Protein AF-A0A2V6B6Y7-F1 (afdb_monomer)

Sequence (103 aa):
MKITLGWLPFVVLETIALVSAFTWELTASALGPVLWRAQLYLLMPGSILVGRFIEKFLWNTGLSLRTRGMMELIGGIAVNAIIWLLLLQIVRGLRRLCALTNR

Secondary structure (DSSP, 8-state):
----TTTHHHHHHHHHHHHHHHHGGG--STHHHHHHHHHHHHHHHHHHHHHHHIIIIISSS---HHHHHHHHHHHHHHHHHHHHHHHHHHHHHHHHHHHHHT-

Solvent-accessible surface area (backbone atoms only — not comparable to full-atom values): 5664 Å² total; per-residue (Å²): 133,80,78,49,80,82,47,54,63,52,56,53,51,52,47,52,18,53,53,20,66,75,42,22,87,78,35,92,52,85,59,14,69,50,26,46,49,46,18,48,69,68,40,38,70,12,43,54,57,32,43,53,47,40,60,76,69,45,62,85,69,77,62,51,71,68,58,52,52,51,50,34,52,54,44,12,54,52,44,44,53,51,53,51,52,51,53,52,50,50,54,53,51,51,54,52,52,56,59,60,74,76,106

Mean predicted aligned error: 7.01 Å

Foldseek 3Di:
DPPDPLCVVVVVLLVLLVCLVVCLVVDPDPVSVVSVVSNCVSLVVQLVVLVVVCVVPVPPVPDDPVVSVVSSSVSSSVVSVVVSVVVVVVVVVVVVVVVVVVD

Nearest PDB structures (foldseek):
  2wy2-assembly1_C  TM=3.328E-01  e=2.303E+00  Escherichia coli
  5oc0-assembly1_A  TM=4.244E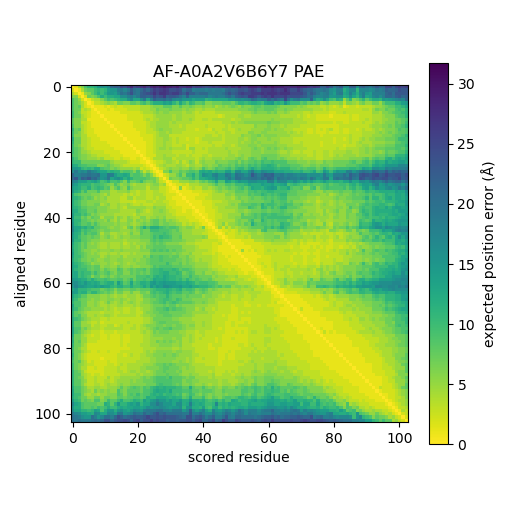-01  e=5.242E+00  Escherichia coli K-12
  2fup-assembly1_A  TM=3.387E-01  e=6.252E+00  Pseudomonas aeruginosa

Structure (mmCIF, N/CA/C/O backbone):
data_AF-A0A2V6B6Y7-F1
#
_entry.id   AF-A0A2V6B6Y7-F1
#
loop_
_atom_site.group_PDB
_atom_site.id
_atom_site.type_symbol
_atom_site.label_atom_id
_atom_site.label_alt_id
_atom_site.label_comp_id
_atom_site.label_asym_id
_atom_site.label_entity_id
_atom_site.label_seq_id
_atom_site.pdbx_PDB_ins_code
_atom_site.Cartn_x
_atom_site.Cartn_y
_atom_site.Cartn_z
_atom_site.occupancy
_atom_site.B_iso_or_equiv
_atom_site.auth_seq_id
_atom_site.auth_comp_id
_atom_site.auth_asym_id
_atom_site.auth_atom_id
_atom_site.pdbx_PDB_model_num
ATOM 1 N N . MET A 1 1 ? 22.213 2.108 3.129 1.00 39.50 1 MET A N 1
ATOM 2 C CA . MET A 1 1 ? 21.011 1.536 2.485 1.00 39.50 1 MET A CA 1
ATOM 3 C C . MET A 1 1 ? 20.476 2.570 1.494 1.00 39.50 1 MET A C 1
ATOM 5 O O . MET A 1 1 ? 19.795 3.500 1.898 1.00 39.50 1 MET A O 1
ATOM 9 N N . LYS A 1 2 ? 20.907 2.525 0.221 1.00 44.78 2 LYS A N 1
ATOM 10 C CA . LYS A 1 2 ? 20.448 3.489 -0.795 1.00 44.78 2 LYS A CA 1
ATOM 11 C C . LYS A 1 2 ? 19.003 3.133 -1.127 1.00 44.78 2 LYS A C 1
ATOM 13 O O . LYS A 1 2 ? 18.777 2.157 -1.840 1.00 44.78 2 LYS A O 1
ATOM 18 N N . ILE A 1 3 ? 18.045 3.894 -0.601 1.00 53.97 3 ILE A N 1
ATOM 19 C CA . ILE A 1 3 ? 16.693 3.945 -1.159 1.00 53.97 3 ILE A CA 1
ATOM 20 C C . ILE A 1 3 ? 16.903 4.339 -2.622 1.00 53.97 3 ILE A C 1
ATOM 22 O O . ILE A 1 3 ? 17.230 5.478 -2.940 1.00 53.97 3 ILE A O 1
ATOM 26 N N . THR A 1 4 ? 16.913 3.343 -3.505 1.00 65.06 4 THR A N 1
ATOM 27 C CA . THR A 1 4 ? 17.130 3.566 -4.935 1.00 65.06 4 THR A CA 1
ATOM 28 C C . THR A 1 4 ? 16.041 4.523 -5.409 1.00 65.06 4 THR A C 1
ATOM 30 O O . THR A 1 4 ? 14.906 4.389 -4.968 1.00 65.06 4 THR A O 1
A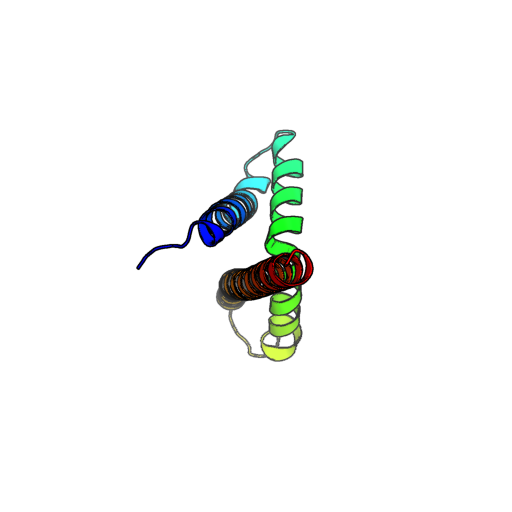TOM 33 N N . LEU A 1 5 ? 16.367 5.486 -6.281 1.00 65.50 5 LEU A N 1
ATOM 34 C CA . LEU A 1 5 ? 15.441 6.513 -6.800 1.00 65.50 5 LEU A CA 1
ATOM 35 C C . LEU A 1 5 ? 14.046 5.975 -7.189 1.00 65.50 5 LEU A C 1
ATOM 37 O O . LEU A 1 5 ? 13.073 6.712 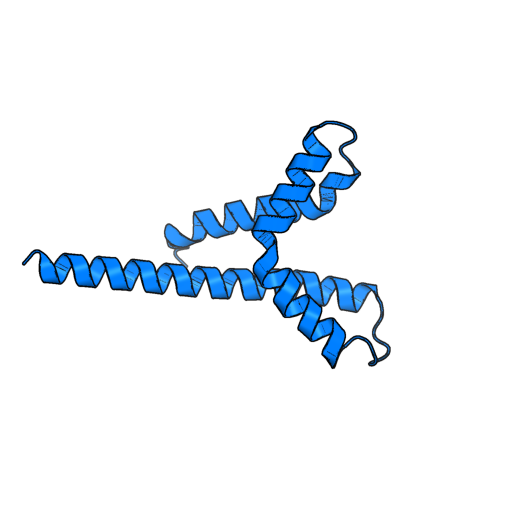-7.135 1.00 65.50 5 LEU A O 1
ATOM 41 N N . GLY A 1 6 ? 13.931 4.687 -7.532 1.00 79.81 6 GLY A N 1
ATOM 42 C CA . GLY A 1 6 ? 12.660 4.017 -7.812 1.00 79.81 6 GLY A CA 1
ATOM 43 C C . GLY A 1 6 ? 11.734 3.771 -6.612 1.00 79.81 6 GLY A C 1
ATOM 44 O O . GLY A 1 6 ? 10.574 3.473 -6.842 1.00 79.81 6 GLY A O 1
ATOM 45 N N . TRP A 1 7 ? 12.179 3.884 -5.359 1.00 87.62 7 TRP A N 1
ATOM 46 C CA . TRP A 1 7 ? 11.318 3.735 -4.170 1.00 87.62 7 TRP A CA 1
ATOM 47 C C . TRP A 1 7 ? 10.774 5.061 -3.646 1.00 87.62 7 TRP A C 1
ATOM 49 O O . TRP A 1 7 ? 9.767 5.063 -2.947 1.00 87.62 7 TRP A O 1
ATOM 59 N N . LEU A 1 8 ? 11.403 6.186 -3.996 1.00 88.12 8 LEU A N 1
ATOM 60 C CA . LEU A 1 8 ? 10.926 7.507 -3.591 1.00 88.12 8 LEU A CA 1
ATOM 61 C C . LEU A 1 8 ? 9.478 7.772 -4.055 1.00 88.12 8 LEU A C 1
ATOM 63 O O . LEU A 1 8 ? 8.684 8.197 -3.219 1.00 88.12 8 LEU A O 1
ATOM 67 N N . PRO A 1 9 ? 9.081 7.461 -5.311 1.00 88.56 9 PRO A N 1
ATOM 68 C CA . PRO A 1 9 ? 7.696 7.624 -5.741 1.00 88.56 9 PRO A CA 1
ATOM 69 C C . PRO A 1 9 ? 6.730 6.779 -4.912 1.00 88.56 9 PRO A C 1
ATOM 71 O O . PRO A 1 9 ? 5.688 7.279 -4.515 1.00 88.56 9 PRO A O 1
ATOM 74 N N . PHE A 1 10 ? 7.098 5.534 -4.593 1.00 89.00 10 PHE A N 1
ATOM 75 C CA . PHE A 1 10 ? 6.279 4.669 -3.746 1.00 89.00 10 PHE A CA 1
ATOM 76 C C . PHE A 1 10 ? 6.058 5.274 -2.364 1.00 89.00 10 PHE A C 1
ATOM 78 O O . PHE A 1 10 ? 4.920 5.397 -1.936 1.00 89.00 10 PHE A O 1
ATOM 85 N N . VAL A 1 11 ? 7.126 5.714 -1.693 1.00 89.62 11 VAL A N 1
ATOM 86 C CA . VAL A 1 11 ? 7.018 6.313 -0.354 1.00 89.62 11 VAL A CA 1
ATOM 87 C C . VAL A 1 11 ? 6.117 7.547 -0.377 1.00 89.62 11 VAL A C 1
ATOM 89 O O . VAL A 1 11 ? 5.278 7.701 0.507 1.00 89.62 11 VAL A O 1
ATOM 92 N N . VAL A 1 12 ? 6.251 8.405 -1.392 1.00 89.88 12 VAL A N 1
ATOM 93 C CA . VAL A 1 12 ? 5.406 9.599 -1.542 1.00 89.88 12 VAL A CA 1
ATOM 94 C C . VAL A 1 12 ? 3.942 9.211 -1.757 1.00 89.88 12 VAL A C 1
ATOM 96 O O . VAL A 1 12 ? 3.071 9.724 -1.057 1.00 89.88 12 VAL A O 1
ATOM 99 N N . LEU A 1 13 ? 3.670 8.289 -2.681 1.00 89.25 13 LEU A N 1
ATOM 100 C CA . LEU A 1 13 ? 2.316 7.837 -3.000 1.00 89.25 13 LEU A CA 1
ATOM 101 C C . LEU A 1 13 ? 1.644 7.145 -1.807 1.00 89.25 13 LEU A C 1
ATOM 103 O O . LEU A 1 13 ? 0.512 7.484 -1.474 1.00 89.25 13 LEU A O 1
ATOM 107 N N . GLU A 1 14 ? 2.353 6.248 -1.124 1.00 89.75 14 GLU A N 1
ATOM 108 C CA . GLU A 1 14 ? 1.839 5.523 0.042 1.00 89.75 14 GLU A CA 1
ATOM 109 C C . GLU A 1 14 ? 1.565 6.478 1.212 1.00 89.75 14 GLU A C 1
ATOM 111 O O . GLU A 1 14 ? 0.538 6.376 1.882 1.00 89.75 14 GLU A O 1
ATOM 116 N N . THR A 1 15 ? 2.438 7.471 1.419 1.00 89.94 15 THR A N 1
ATOM 117 C CA . THR A 1 15 ? 2.233 8.502 2.448 1.00 89.94 15 THR A CA 1
ATOM 118 C C . THR A 1 15 ? 0.996 9.341 2.142 1.00 89.94 15 THR A C 1
ATOM 120 O O . THR A 1 15 ? 0.173 9.550 3.031 1.00 89.94 15 THR A O 1
ATOM 123 N N . ILE A 1 16 ? 0.823 9.795 0.893 1.00 89.12 16 ILE A N 1
ATOM 124 C CA . ILE A 1 16 ? -0.379 10.537 0.477 1.00 89.12 16 ILE A CA 1
ATOM 125 C C . ILE A 1 16 ? -1.626 9.688 0.710 1.00 89.12 16 ILE A C 1
ATOM 127 O O . ILE A 1 16 ? -2.623 10.197 1.221 1.00 89.12 16 ILE A O 1
ATOM 131 N N . ALA A 1 17 ? -1.572 8.403 0.369 1.00 86.75 17 ALA A N 1
ATOM 132 C CA . ALA A 1 17 ? -2.701 7.503 0.518 1.00 86.75 17 ALA A CA 1
ATOM 133 C C . ALA A 1 17 ? -3.090 7.302 1.989 1.00 86.75 17 ALA A C 1
ATOM 135 O O . ALA A 1 17 ? -4.262 7.450 2.330 1.00 86.75 17 ALA A O 1
ATOM 136 N N . LEU A 1 18 ? -2.113 7.060 2.870 1.00 88.06 18 LEU A N 1
ATOM 137 C CA . LEU A 1 18 ? -2.333 6.925 4.312 1.00 88.06 18 LEU A CA 1
ATOM 138 C C . LEU A 1 18 ? -2.863 8.216 4.933 1.00 88.06 18 LEU A C 1
ATOM 140 O O . LEU A 1 18 ? -3.860 8.190 5.649 1.00 88.06 18 LEU A O 1
ATOM 144 N N . VAL A 1 19 ? -2.239 9.359 4.638 1.00 88.69 19 VAL A N 1
ATOM 145 C CA . VAL A 1 19 ? -2.711 10.656 5.144 1.00 88.69 19 VAL A CA 1
ATOM 146 C C . VAL A 1 19 ? -4.143 10.907 4.685 1.00 88.69 19 VAL A C 1
ATOM 148 O O . VAL A 1 19 ? -4.987 11.272 5.501 1.00 88.69 19 VAL A O 1
ATOM 151 N N . SER A 1 20 ? -4.447 10.647 3.413 1.00 85.81 20 SER A N 1
ATOM 152 C CA . SER A 1 20 ? -5.803 10.777 2.873 1.00 85.81 20 SER A CA 1
ATOM 153 C C . SER A 1 20 ? -6.793 9.852 3.590 1.00 85.81 20 SER A C 1
ATOM 155 O O . SER A 1 20 ? -7.889 10.289 3.932 1.00 85.81 20 SER A O 1
ATOM 157 N N . ALA A 1 21 ? -6.396 8.614 3.899 1.00 83.62 21 ALA A N 1
ATOM 158 C CA . ALA A 1 21 ? -7.227 7.644 4.609 1.00 83.62 21 ALA A CA 1
ATOM 159 C C . ALA A 1 21 ? -7.630 8.086 6.020 1.00 83.62 21 ALA A C 1
ATOM 161 O O . ALA A 1 21 ? -8.751 7.825 6.449 1.00 83.62 21 ALA A O 1
ATOM 162 N N . PHE A 1 22 ? -6.751 8.797 6.728 1.00 85.44 22 PHE A N 1
ATOM 163 C CA . PHE A 1 22 ? -7.043 9.282 8.080 1.00 85.44 22 PHE A CA 1
ATOM 164 C C . PHE A 1 22 ? -7.683 10.675 8.120 1.00 85.44 22 PHE A C 1
ATOM 166 O O . PHE A 1 22 ? -8.248 11.051 9.144 1.00 85.44 22 PHE A O 1
ATOM 173 N N . THR A 1 23 ? -7.587 11.459 7.042 1.00 85.75 23 THR A N 1
ATOM 174 C CA . THR A 1 23 ? -7.987 12.881 7.045 1.00 85.75 23 THR A CA 1
ATOM 175 C C . THR A 1 23 ? -9.204 13.207 6.182 1.00 85.75 23 THR A C 1
ATOM 177 O O . THR A 1 23 ? -9.735 14.315 6.292 1.00 85.75 23 THR A O 1
ATOM 180 N N . TRP A 1 24 ? -9.691 12.274 5.356 1.00 79.25 24 TRP A N 1
ATOM 181 C CA . TRP A 1 24 ? -10.805 12.552 4.441 1.00 79.25 24 TRP A CA 1
ATOM 182 C C . TRP A 1 24 ? -12.108 12.928 5.168 1.00 79.25 24 TRP A C 1
ATOM 184 O O . TRP A 1 24 ? -12.814 13.816 4.703 1.00 79.25 24 TRP A O 1
ATOM 194 N N . GLU A 1 25 ? -12.408 12.334 6.329 1.00 79.81 25 GLU A N 1
ATOM 195 C CA . GLU A 1 25 ? -13.605 12.687 7.121 1.00 79.81 25 GLU A CA 1
ATOM 196 C C . GLU A 1 25 ? -13.463 14.029 7.849 1.00 79.81 25 GLU A C 1
ATOM 198 O O . GLU A 1 25 ? -14.453 14.683 8.167 1.00 79.81 25 GLU A O 1
ATOM 203 N N . LEU A 1 26 ? -12.226 14.469 8.091 1.00 80.81 26 LEU A N 1
ATOM 204 C CA . LEU A 1 26 ? -11.929 15.737 8.763 1.00 80.81 26 LEU A CA 1
ATOM 205 C C . LEU A 1 26 ? -12.052 16.938 7.813 1.00 80.81 26 LEU A C 1
ATOM 207 O O . LEU A 1 26 ? -12.024 18.087 8.254 1.00 80.81 26 LEU A O 1
ATOM 211 N N . THR A 1 27 ? -12.178 16.695 6.506 1.00 73.25 27 THR A N 1
ATOM 212 C CA . THR A 1 27 ? -12.248 17.740 5.482 1.00 73.25 27 THR A CA 1
ATOM 213 C C . THR A 1 27 ? -13.675 17.892 4.955 1.00 73.25 27 THR A C 1
ATOM 215 O O . THR A 1 27 ? -14.091 17.218 4.021 1.00 73.25 27 THR A O 1
ATOM 218 N N . ALA A 1 28 ? -14.419 18.851 5.517 1.00 65.19 28 ALA A N 1
ATOM 219 C CA . ALA A 1 28 ? -15.793 19.181 5.105 1.00 65.19 28 ALA A CA 1
ATOM 220 C C . ALA A 1 28 ? -15.902 19.866 3.720 1.00 65.19 28 ALA A C 1
ATOM 222 O O . ALA A 1 28 ? -16.999 20.148 3.243 1.00 65.19 28 ALA A O 1
ATOM 223 N N . SER A 1 29 ? -14.773 20.175 3.076 1.00 74.38 29 SER A N 1
ATOM 224 C CA . SER A 1 29 ? -14.716 20.830 1.766 1.00 74.38 29 SER A CA 1
ATOM 225 C C . SER A 1 29 ? -14.667 19.818 0.613 1.00 74.38 29 SER A C 1
ATOM 227 O O . SER A 1 29 ? -14.554 18.610 0.816 1.00 74.38 29 SER A O 1
ATOM 229 N N . ALA A 1 30 ? -14.660 20.310 -0.632 1.00 76.62 30 ALA A N 1
ATOM 230 C CA . ALA A 1 30 ? -14.469 19.495 -1.839 1.00 76.62 30 ALA A CA 1
ATOM 231 C C . ALA A 1 30 ? -13.162 18.665 -1.851 1.00 76.62 30 ALA A C 1
ATOM 233 O O . ALA A 1 30 ? -12.997 17.794 -2.707 1.00 76.62 30 ALA A O 1
ATOM 234 N N . LEU A 1 31 ? -12.251 18.902 -0.900 1.00 79.19 31 LEU A N 1
ATOM 235 C CA . LEU A 1 31 ? -11.051 18.096 -0.687 1.00 79.19 31 LEU A CA 1
ATOM 236 C C . LEU A 1 31 ? -11.361 16.699 -0.131 1.00 79.19 31 LEU A C 1
ATOM 238 O O . LEU A 1 31 ? -10.678 15.756 -0.521 1.00 79.19 31 LEU A O 1
ATOM 242 N N . GLY A 1 32 ? -12.403 16.527 0.689 1.00 77.81 32 GLY A N 1
ATOM 243 C CA . GLY A 1 32 ? -12.767 15.225 1.267 1.00 77.81 32 GLY A CA 1
ATOM 244 C C . GLY A 1 32 ? -13.006 14.140 0.202 1.00 77.81 32 GLY A C 1
ATOM 245 O O . GLY A 1 32 ? -12.328 13.112 0.217 1.00 77.81 32 GLY A O 1
ATOM 246 N N . PRO A 1 33 ? -13.864 14.375 -0.813 1.00 82.88 33 PRO A N 1
ATOM 247 C CA . PRO A 1 33 ? -14.080 13.434 -1.920 1.00 82.88 33 PRO A CA 1
ATOM 248 C C . PRO A 1 33 ? -12.848 13.175 -2.800 1.00 82.88 33 PRO A C 1
ATOM 250 O O . PRO A 1 33 ? -12.779 12.153 -3.489 1.00 82.88 33 PRO A O 1
ATOM 253 N N . VAL A 1 34 ? -11.897 14.112 -2.848 1.00 83.81 34 VAL A N 1
ATOM 254 C CA . VAL A 1 34 ? -10.637 13.945 -3.588 1.00 83.81 34 VAL A CA 1
ATOM 255 C C . VAL A 1 34 ? -9.689 13.049 -2.800 1.00 83.81 34 VAL A C 1
ATOM 257 O O . VAL A 1 34 ? -9.182 12.080 -3.360 1.00 83.81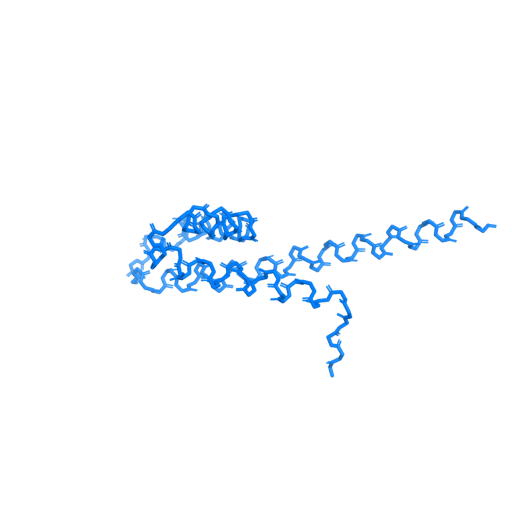 34 VAL A O 1
ATOM 260 N N . LEU A 1 35 ? -9.516 13.314 -1.504 1.00 81.69 35 LEU A N 1
ATOM 261 C CA . LEU A 1 35 ? -8.712 12.493 -0.597 1.00 81.69 35 LEU A CA 1
ATOM 262 C C . LEU A 1 35 ? -9.279 11.074 -0.495 1.00 81.69 35 LEU A C 1
ATOM 264 O O . LEU A 1 35 ? -8.530 10.107 -0.620 1.00 81.69 35 LEU A O 1
ATOM 268 N N . TRP A 1 36 ? -10.604 10.938 -0.388 1.00 82.31 36 TRP A N 1
ATOM 269 C CA . TRP A 1 36 ? -11.269 9.637 -0.390 1.00 82.31 36 TRP A CA 1
ATOM 270 C C . TRP A 1 36 ? -10.983 8.852 -1.673 1.00 82.31 36 TRP A C 1
ATOM 272 O O . TRP A 1 36 ? -10.635 7.682 -1.602 1.00 82.31 36 TRP A O 1
ATOM 282 N N . ARG A 1 37 ? -11.048 9.477 -2.856 1.00 83.81 37 ARG A N 1
ATOM 283 C CA . ARG A 1 37 ? -10.691 8.792 -4.113 1.00 83.81 37 ARG A CA 1
ATOM 284 C C . ARG A 1 37 ? -9.202 8.466 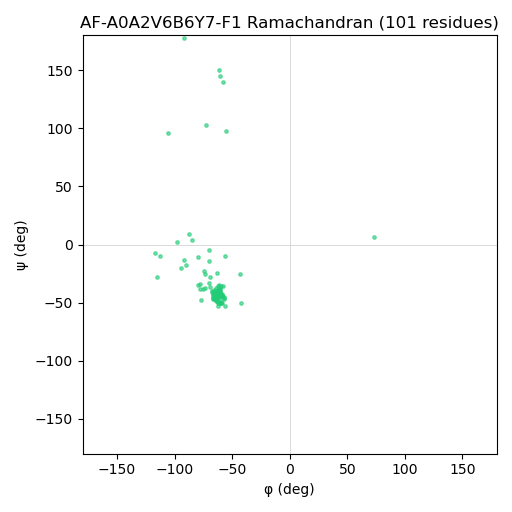-4.189 1.00 83.81 37 ARG A C 1
ATOM 286 O O . ARG A 1 37 ? -8.850 7.374 -4.627 1.00 83.81 37 ARG A O 1
ATOM 293 N N . ALA A 1 38 ? -8.340 9.385 -3.760 1.00 81.06 38 ALA A N 1
ATOM 294 C CA . ALA A 1 38 ? -6.894 9.196 -3.775 1.00 81.06 38 ALA A CA 1
ATOM 295 C C . ALA A 1 38 ? -6.478 7.991 -2.922 1.00 81.06 38 ALA A C 1
ATOM 297 O O . ALA A 1 38 ? -5.780 7.116 -3.433 1.00 81.06 38 ALA A O 1
ATOM 298 N N . GLN A 1 39 ? -6.963 7.888 -1.676 1.00 81.44 39 GLN A N 1
ATOM 299 C CA . GLN A 1 39 ? -6.687 6.707 -0.850 1.00 81.44 39 GLN A CA 1
ATOM 300 C C . GLN A 1 39 ? -7.220 5.425 -1.498 1.00 81.44 39 GLN A C 1
ATOM 302 O O . GLN A 1 39 ? -6.543 4.403 -1.466 1.00 81.44 39 GLN A O 1
ATOM 307 N N . LEU A 1 40 ? -8.398 5.483 -2.131 1.00 79.44 40 LEU A N 1
ATOM 308 C CA . LEU A 1 40 ? -9.072 4.302 -2.650 1.00 79.44 40 LEU A CA 1
ATOM 309 C C . LEU A 1 40 ? -8.280 3.702 -3.800 1.00 79.44 40 LEU A C 1
ATOM 311 O O . LEU A 1 40 ? -8.045 2.505 -3.783 1.00 79.44 40 LEU A O 1
ATOM 315 N N . TYR A 1 41 ? -7.805 4.523 -4.740 1.00 80.94 41 TYR A N 1
ATOM 316 C CA . TYR A 1 41 ? -7.000 4.047 -5.866 1.00 80.94 41 TYR A CA 1
ATOM 317 C C . TYR A 1 41 ? -5.573 3.667 -5.474 1.00 80.94 41 TYR A C 1
ATOM 319 O O . TYR A 1 41 ? -5.036 2.700 -6.012 1.00 80.94 41 TYR A O 1
ATOM 327 N N . LEU A 1 42 ? -4.954 4.413 -4.556 1.00 78.75 42 LEU A N 1
ATOM 328 C CA . LEU A 1 42 ? -3.564 4.172 -4.168 1.00 78.75 42 LEU A CA 1
ATOM 329 C C . LEU A 1 42 ? -3.421 2.940 -3.267 1.00 78.75 42 LEU A C 1
ATOM 331 O O . LEU A 1 42 ? -2.477 2.176 -3.445 1.00 78.75 42 LEU A O 1
ATOM 335 N N . LEU A 1 43 ? -4.368 2.707 -2.351 1.00 80.31 43 LEU A N 1
ATOM 336 C CA . LEU A 1 43 ? -4.347 1.548 -1.452 1.00 80.31 43 LEU A CA 1
ATOM 337 C C . LEU A 1 43 ? -5.105 0.334 -2.001 1.00 80.31 43 LEU A C 1
ATOM 339 O O . LEU A 1 43 ? -4.932 -0.755 -1.457 1.00 80.31 43 LEU A O 1
ATOM 343 N N . MET A 1 44 ? -5.915 0.506 -3.057 1.00 79.69 44 MET A N 1
ATOM 344 C CA . MET A 1 44 ? -6.852 -0.497 -3.593 1.00 79.69 44 MET A CA 1
ATOM 345 C C . MET A 1 44 ? -6.304 -1.926 -3.672 1.00 79.69 44 MET A C 1
ATOM 347 O O . MET A 1 44 ? -6.991 -2.853 -3.239 1.00 79.69 44 MET A O 1
ATOM 351 N N . PRO A 1 45 ? -5.109 -2.157 -4.253 1.00 78.62 45 PRO A N 1
ATOM 352 C CA . PRO A 1 45 ? -4.635 -3.516 -4.476 1.00 78.62 45 PRO A CA 1
ATOM 353 C C . PRO A 1 45 ? -4.363 -4.231 -3.151 1.00 78.62 45 PRO A C 1
ATOM 355 O O . PRO A 1 45 ? -4.807 -5.364 -2.951 1.00 78.62 45 PRO A O 1
ATOM 358 N N . GLY A 1 46 ? -3.675 -3.550 -2.232 1.00 82.31 46 GLY A N 1
ATOM 359 C CA . GLY A 1 46 ? -3.379 -4.051 -0.899 1.00 82.31 46 GLY A CA 1
ATOM 360 C C . GLY A 1 46 ? -4.631 -4.223 -0.050 1.00 82.31 46 GLY A C 1
ATOM 361 O O . GLY A 1 46 ? -4.816 -5.289 0.536 1.00 82.31 46 GLY A O 1
ATOM 362 N N . SER A 1 47 ? -5.522 -3.229 -0.030 1.00 80.81 47 SER A N 1
ATOM 363 C CA . SER A 1 47 ? -6.744 -3.276 0.782 1.00 80.81 47 SER A CA 1
ATOM 364 C C . SER A 1 47 ? -7.705 -4.377 0.331 1.00 80.81 47 SER A C 1
ATOM 366 O O . SER A 1 47 ? -8.216 -5.111 1.170 1.00 80.81 47 SER A O 1
ATOM 368 N N . ILE A 1 48 ? -7.888 -4.601 -0.975 1.00 85.38 48 ILE A N 1
ATOM 369 C CA . ILE A 1 48 ? -8.747 -5.693 -1.465 1.00 85.38 48 ILE A CA 1
ATOM 370 C C . ILE A 1 48 ? -8.154 -7.064 -1.127 1.00 85.38 48 ILE A C 1
ATOM 372 O O . ILE A 1 48 ? -8.874 -7.956 -0.670 1.00 85.38 48 ILE A O 1
ATOM 376 N N . LEU A 1 49 ? -6.858 -7.268 -1.378 1.00 87.62 49 LEU A N 1
ATOM 377 C CA . LEU A 1 49 ? -6.224 -8.571 -1.163 1.00 87.62 49 LEU A CA 1
ATOM 378 C C . LEU A 1 49 ? -6.174 -8.936 0.322 1.00 87.62 49 LEU A C 1
ATOM 380 O O . LEU A 1 49 ? -6.492 -10.067 0.696 1.00 87.62 49 LEU A O 1
ATOM 384 N N . VAL A 1 50 ? -5.813 -7.974 1.167 1.00 88.94 50 VAL A N 1
ATOM 385 C CA . VAL A 1 50 ? -5.673 -8.182 2.611 1.00 88.94 50 VAL A CA 1
ATOM 386 C C . VAL A 1 50 ? -7.039 -8.194 3.283 1.00 88.94 50 VAL A C 1
ATOM 388 O O . VAL A 1 50 ? -7.269 -9.044 4.138 1.00 88.94 50 VAL A O 1
ATOM 391 N N . GLY A 1 51 ? -7.973 -7.347 2.847 1.00 85.88 51 GLY A N 1
ATOM 392 C CA . GLY A 1 51 ? -9.360 -7.366 3.306 1.00 85.88 51 GLY A CA 1
ATOM 393 C C . GLY A 1 51 ? -10.011 -8.727 3.069 1.00 85.88 51 GLY A C 1
ATOM 394 O O . GLY A 1 51 ? -10.533 -9.326 4.005 1.00 85.88 51 GLY A O 1
ATOM 395 N N . ARG A 1 52 ? -9.860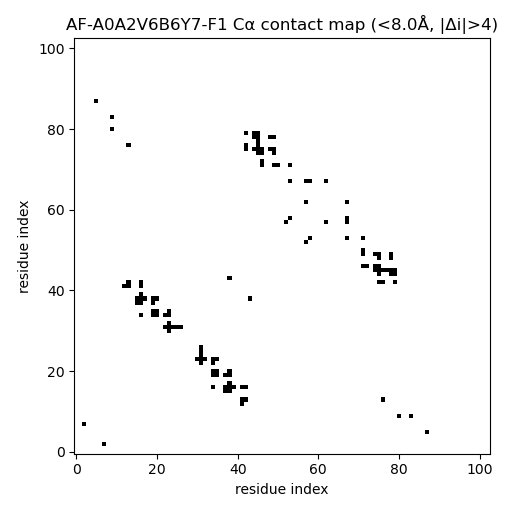 -9.307 1.867 1.00 89.25 52 ARG A N 1
ATOM 396 C CA . ARG A 1 52 ? -10.334 -10.676 1.575 1.00 89.25 52 ARG A CA 1
ATOM 397 C C . ARG A 1 52 ? -9.667 -11.737 2.445 1.00 89.25 52 ARG A C 1
ATOM 399 O O . ARG A 1 52 ? -10.312 -12.707 2.840 1.00 89.25 52 ARG A O 1
ATOM 406 N N . PHE A 1 53 ? -8.372 -11.590 2.723 1.00 90.25 53 PHE A N 1
ATOM 407 C CA . PHE A 1 53 ? -7.664 -12.496 3.623 1.00 90.25 53 PHE A CA 1
ATOM 408 C C . PHE A 1 53 ? -8.225 -12.404 5.050 1.00 90.25 53 PHE A C 1
ATOM 410 O O . PHE A 1 53 ? -8.538 -13.425 5.662 1.00 90.25 53 PHE A O 1
ATOM 417 N N . ILE A 1 54 ? -8.417 -11.191 5.567 1.00 88.44 54 ILE A N 1
ATOM 418 C CA . ILE A 1 54 ? -8.975 -10.961 6.902 1.00 88.44 54 ILE A CA 1
ATOM 419 C C . ILE A 1 54 ? -10.405 -11.489 6.987 1.00 88.44 54 ILE A C 1
ATOM 421 O O . ILE A 1 54 ? -10.728 -12.201 7.935 1.00 88.44 54 ILE A O 1
ATOM 425 N N . GLU A 1 55 ? -11.234 -11.206 5.987 1.00 89.44 55 GLU A N 1
ATOM 426 C CA . GLU A 1 55 ? -12.611 -11.689 5.903 1.00 89.44 55 GLU A CA 1
ATOM 427 C C . GLU A 1 55 ? -12.665 -13.222 5.946 1.00 89.44 55 GLU A C 1
ATOM 429 O O . GLU A 1 55 ? -13.420 -13.809 6.721 1.00 89.44 55 GLU A O 1
ATOM 434 N N . LYS A 1 56 ? -11.810 -13.889 5.167 1.00 89.88 56 LYS A N 1
ATOM 435 C CA . LYS A 1 56 ? -11.844 -15.347 5.033 1.00 89.88 56 LYS A CA 1
ATOM 436 C C . LYS A 1 56 ? -11.219 -16.092 6.213 1.00 89.88 56 LYS A C 1
ATOM 438 O O . LYS A 1 56 ? -11.678 -17.183 6.543 1.00 89.88 56 LYS A O 1
ATOM 443 N N . PHE A 1 57 ? -10.175 -15.537 6.831 1.00 87.94 57 PHE A N 1
ATOM 444 C CA . PHE A 1 57 ? -9.359 -16.260 7.815 1.00 87.94 57 PHE A CA 1
ATOM 445 C C . PHE A 1 57 ? -9.416 -15.688 9.232 1.00 87.94 57 PHE A C 1
ATOM 447 O O . PHE A 1 57 ? -9.226 -16.434 10.188 1.00 87.94 57 PHE A O 1
ATOM 454 N N . LEU A 1 58 ? -9.661 -14.387 9.392 1.00 87.44 58 LEU A N 1
ATOM 455 C CA . LEU A 1 58 ? -9.531 -13.685 10.676 1.00 87.44 58 LEU A CA 1
ATOM 456 C C . LEU A 1 58 ? -10.857 -13.111 11.188 1.00 87.44 58 LEU A C 1
ATOM 458 O O . LEU A 1 58 ? -10.924 -12.624 12.315 1.00 87.44 58 LEU A O 1
ATOM 462 N N . TRP A 1 59 ? -11.926 -13.170 10.393 1.00 85.88 59 TRP A N 1
ATOM 463 C CA . TRP A 1 59 ? -13.224 -12.628 10.787 1.00 85.88 59 TRP A CA 1
ATOM 464 C C . TRP A 1 59 ? -13.891 -13.431 11.909 1.00 85.88 59 TRP A C 1
ATOM 466 O O . TRP A 1 59 ? -14.486 -12.851 12.817 1.00 85.88 59 TRP A O 1
ATOM 476 N N . ASN A 1 60 ? -13.718 -14.757 11.885 1.00 89.12 60 ASN A N 1
ATOM 477 C CA . ASN A 1 60 ? -14.352 -15.698 12.816 1.00 89.12 60 ASN A CA 1
ATOM 478 C C . ASN A 1 60 ? -13.454 -16.115 13.993 1.00 89.12 60 ASN A C 1
ATOM 480 O O . ASN A 1 60 ? -13.858 -16.928 14.817 1.00 89.12 60 ASN A O 1
ATOM 484 N N . THR A 1 61 ? -12.238 -15.577 14.104 1.00 85.88 61 THR A N 1
ATOM 485 C CA . THR A 1 61 ? -11.254 -15.988 15.126 1.00 85.88 61 THR A CA 1
ATOM 486 C C . THR A 1 61 ? -11.427 -15.274 16.471 1.00 85.88 61 THR A C 1
ATOM 488 O O . THR A 1 61 ? -10.609 -15.448 17.369 1.00 85.88 61 THR A O 1
ATOM 491 N N . GLY A 1 62 ? -12.465 -14.443 16.623 1.00 88.50 62 GLY A N 1
ATOM 492 C CA . GLY A 1 62 ? -12.721 -13.675 17.848 1.00 88.50 62 GLY A CA 1
ATOM 493 C C . GLY A 1 62 ? -11.771 -12.491 18.071 1.00 88.50 62 GLY A C 1
ATOM 494 O O . GLY A 1 62 ? -11.833 -11.840 19.111 1.00 88.50 62 GLY A O 1
ATOM 495 N N . LEU A 1 63 ? -10.903 -12.174 17.103 1.00 89.38 63 LEU A N 1
ATOM 496 C CA . LEU A 1 63 ? -9.983 -11.038 17.193 1.00 89.38 63 LEU A CA 1
ATOM 497 C C . LEU A 1 63 ? -10.732 -9.712 17.329 1.00 89.38 63 LEU A C 1
ATOM 499 O O . LEU A 1 63 ? -11.771 -9.506 16.700 1.00 89.38 63 LEU A O 1
ATOM 503 N N . SER A 1 64 ? -10.176 -8.767 18.088 1.00 91.50 64 SER A N 1
ATOM 504 C CA . SER A 1 64 ? -10.777 -7.437 18.211 1.00 91.50 64 SER A CA 1
ATOM 505 C C . SER A 1 64 ? -10.839 -6.722 16.854 1.00 91.50 64 SER A C 1
ATOM 507 O O . SER A 1 64 ? -9.975 -6.914 15.991 1.00 91.50 64 SER A O 1
ATOM 509 N N . LEU A 1 65 ? -11.842 -5.858 16.675 1.00 88.12 65 LEU A N 1
ATOM 510 C CA . LEU A 1 65 ? -11.996 -5.049 15.460 1.00 88.12 65 LEU A CA 1
ATOM 511 C C . LEU A 1 65 ? -10.761 -4.165 15.214 1.00 88.12 65 LEU A C 1
ATOM 513 O O . LEU A 1 65 ? -10.309 -4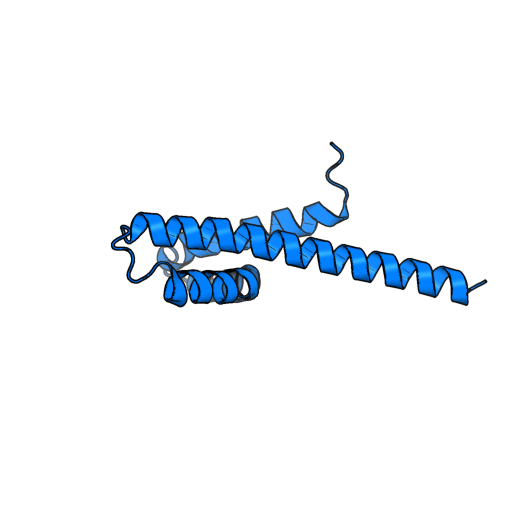.015 14.084 1.00 88.12 65 LEU A O 1
ATOM 517 N N . ARG A 1 66 ? -10.154 -3.658 16.296 1.00 87.94 66 ARG A N 1
ATOM 518 C CA . ARG A 1 66 ? -8.925 -2.858 16.249 1.00 87.94 66 ARG A CA 1
ATOM 519 C C . ARG A 1 66 ? -7.733 -3.664 15.737 1.00 87.94 66 ARG A C 1
ATOM 521 O O . ARG A 1 66 ? -6.964 -3.163 14.925 1.00 87.94 66 ARG A O 1
ATOM 528 N N . THR A 1 67 ? -7.582 -4.907 16.195 1.00 88.12 67 THR A N 1
ATOM 529 C CA . THR A 1 67 ? -6.506 -5.800 15.739 1.00 88.12 67 THR A CA 1
ATOM 530 C C . THR A 1 67 ? -6.658 -6.110 14.253 1.00 88.12 67 THR A C 1
ATOM 532 O O . THR A 1 67 ? -5.680 -6.017 13.516 1.00 88.12 67 THR A O 1
ATOM 535 N N . ARG A 1 68 ? -7.883 -6.412 13.804 1.00 88.44 68 ARG A N 1
ATOM 536 C CA . ARG A 1 68 ? -8.181 -6.664 12.388 1.00 88.44 68 ARG A CA 1
ATOM 537 C C . ARG A 1 68 ? -7.883 -5.439 11.521 1.00 88.44 68 ARG A C 1
ATOM 539 O O . ARG A 1 68 ? -7.148 -5.574 10.552 1.00 88.44 68 ARG A O 1
ATOM 546 N N . GLY A 1 69 ? -8.335 -4.249 11.922 1.00 85.69 69 GLY A N 1
ATOM 547 C CA . GLY A 1 69 ? -8.053 -3.010 11.187 1.00 85.69 69 GLY A CA 1
ATOM 548 C C . GLY A 1 69 ? -6.557 -2.679 11.096 1.00 85.69 69 GLY A C 1
ATOM 549 O O . GLY A 1 69 ? -6.075 -2.268 10.046 1.00 85.69 69 GLY A O 1
ATOM 550 N N . MET A 1 70 ? -5.786 -2.922 12.163 1.00 88.81 70 MET A N 1
ATOM 551 C CA . MET A 1 70 ? -4.326 -2.742 12.128 1.00 88.81 70 MET A CA 1
ATOM 552 C C . MET A 1 70 ? -3.636 -3.751 11.206 1.00 88.81 70 MET A C 1
ATOM 554 O O . MET A 1 70 ? -2.718 -3.384 10.474 1.00 88.81 70 MET A O 1
ATOM 558 N N . MET A 1 71 ? -4.077 -5.012 11.211 1.00 88.56 71 MET A N 1
ATOM 559 C CA . MET A 1 71 ? -3.573 -6.029 10.283 1.00 88.56 71 MET A CA 1
ATOM 560 C C . MET A 1 71 ? -3.909 -5.687 8.831 1.00 88.56 71 MET A C 1
ATOM 562 O O . MET A 1 71 ? -3.076 -5.908 7.956 1.00 88.56 71 MET A O 1
ATOM 566 N N . GLU A 1 72 ? -5.088 -5.120 8.581 1.00 88.19 72 GLU A N 1
ATOM 567 C CA . GLU A 1 72 ? -5.503 -4.683 7.249 1.00 88.19 72 GLU A CA 1
ATOM 568 C C . GLU A 1 72 ? -4.615 -3.560 6.729 1.00 88.19 72 GLU A C 1
ATOM 570 O O . GLU A 1 72 ? -4.100 -3.643 5.616 1.00 88.19 72 GLU A O 1
ATOM 575 N N . LEU A 1 73 ? -4.359 -2.557 7.570 1.00 86.25 73 LEU A N 1
ATOM 576 C CA . LEU A 1 73 ? -3.496 -1.431 7.236 1.00 86.25 73 LEU A CA 1
ATOM 577 C C . LEU A 1 73 ? -2.055 -1.888 6.955 1.00 86.25 73 LEU A C 1
ATOM 579 O O . LEU A 1 73 ? -1.500 -1.590 5.899 1.00 86.25 73 LEU A O 1
ATOM 583 N N . ILE A 1 74 ? -1.451 -2.640 7.881 1.00 89.62 74 ILE A N 1
ATOM 584 C CA . ILE A 1 74 ? -0.060 -3.105 7.757 1.00 89.62 74 ILE A CA 1
ATOM 585 C C . ILE A 1 74 ? 0.081 -4.066 6.575 1.00 89.62 74 ILE A C 1
ATOM 587 O O . ILE A 1 74 ? 1.017 -3.947 5.781 1.00 89.62 74 ILE A O 1
ATOM 591 N N . GLY A 1 75 ? -0.853 -5.009 6.444 1.00 88.94 75 GLY A N 1
ATOM 592 C CA . GLY A 1 75 ? -0.880 -5.945 5.329 1.00 88.94 75 GLY A CA 1
ATOM 593 C C . GLY A 1 75 ? -1.055 -5.221 3.999 1.00 88.94 75 GLY A C 1
ATOM 594 O O . GLY A 1 75 ? -0.367 -5.558 3.037 1.00 88.94 75 GLY A O 1
ATOM 595 N N . GLY A 1 76 ? -1.918 -4.202 3.946 1.00 89.00 76 GLY A N 1
ATOM 596 C CA . GLY A 1 76 ? -2.161 -3.394 2.753 1.00 89.00 76 GLY A CA 1
ATOM 597 C C . GLY A 1 76 ? -0.887 -2.712 2.264 1.00 89.00 76 GLY A C 1
ATOM 598 O O . GLY A 1 76 ? -0.505 -2.893 1.107 1.00 89.00 76 GLY A O 1
ATOM 599 N N . ILE A 1 77 ? -0.172 -2.037 3.171 1.00 89.50 77 ILE A N 1
ATOM 600 C CA . ILE A 1 77 ? 1.120 -1.393 2.880 1.00 89.50 77 ILE A CA 1
ATOM 601 C C . ILE A 1 77 ? 2.143 -2.424 2.382 1.00 89.50 77 ILE A C 1
ATOM 603 O O . ILE A 1 77 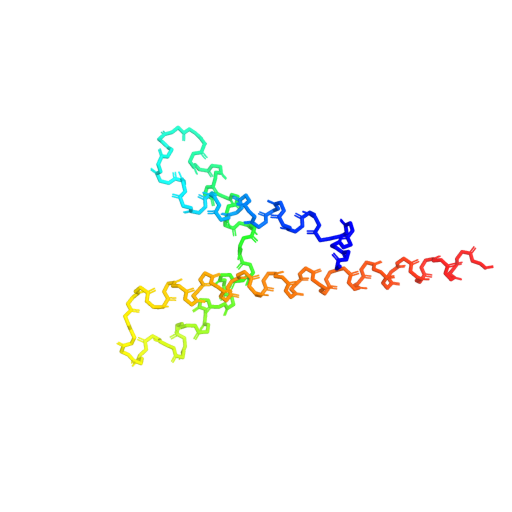? 2.849 -2.190 1.398 1.00 89.50 77 ILE A O 1
ATOM 607 N N . ALA A 1 78 ? 2.224 -3.586 3.037 1.00 90.44 78 ALA A N 1
ATOM 608 C CA . ALA A 1 78 ? 3.158 -4.641 2.652 1.00 90.44 78 ALA A CA 1
ATOM 609 C C . ALA A 1 78 ? 2.862 -5.182 1.243 1.00 90.44 78 ALA A C 1
ATOM 611 O O . ALA A 1 78 ? 3.775 -5.316 0.426 1.00 90.44 78 ALA A O 1
ATOM 612 N N . VAL A 1 79 ? 1.593 -5.448 0.928 1.00 91.62 79 VAL A N 1
ATOM 613 C CA . VAL A 1 79 ? 1.175 -5.918 -0.400 1.00 91.62 79 VAL A CA 1
ATOM 614 C C . VAL A 1 79 ? 1.438 -4.855 -1.466 1.00 91.62 79 VAL A C 1
ATOM 616 O O . VAL A 1 79 ? 1.991 -5.184 -2.519 1.00 91.62 79 VAL A O 1
ATOM 619 N N . ASN A 1 80 ? 1.144 -3.584 -1.190 1.00 91.00 80 ASN A N 1
ATOM 620 C CA . ASN A 1 80 ? 1.449 -2.483 -2.107 1.00 91.00 80 ASN A CA 1
ATOM 621 C C . ASN A 1 80 ? 2.957 -2.370 -2.380 1.00 91.00 80 ASN A C 1
ATOM 623 O O . ASN A 1 80 ? 3.364 -2.221 -3.534 1.00 91.00 80 ASN A O 1
ATOM 627 N N . ALA A 1 81 ? 3.801 -2.526 -1.354 1.00 89.31 81 ALA A N 1
ATOM 628 C CA . ALA A 1 81 ? 5.255 -2.531 -1.513 1.00 89.31 81 ALA A CA 1
ATOM 629 C C . ALA A 1 81 ? 5.748 -3.702 -2.385 1.00 89.31 81 ALA A C 1
ATOM 631 O O . ALA A 1 81 ? 6.651 -3.524 -3.208 1.00 89.31 81 ALA A O 1
ATOM 632 N N . ILE A 1 82 ? 5.147 -4.890 -2.245 1.00 90.81 82 ILE A N 1
ATOM 633 C CA . ILE A 1 82 ? 5.456 -6.059 -3.085 1.00 90.81 82 ILE A CA 1
ATOM 634 C C . ILE A 1 82 ? 5.054 -5.793 -4.540 1.00 90.81 82 ILE A C 1
ATOM 636 O O . ILE A 1 82 ? 5.858 -6.019 -5.446 1.00 90.81 82 ILE A O 1
ATOM 640 N N . ILE A 1 83 ? 3.849 -5.270 -4.777 1.00 90.06 83 ILE A N 1
ATOM 641 C CA . ILE A 1 83 ? 3.374 -4.913 -6.123 1.00 90.06 83 ILE A CA 1
ATOM 642 C C . ILE A 1 83 ? 4.305 -3.876 -6.758 1.00 90.06 83 ILE A C 1
ATOM 644 O O . ILE A 1 83 ? 4.714 -4.037 -7.909 1.00 90.06 83 ILE A O 1
ATOM 648 N N . TRP A 1 84 ? 4.714 -2.854 -6.003 1.00 91.19 84 TRP A N 1
ATOM 649 C CA . TRP A 1 84 ? 5.672 -1.857 -6.476 1.00 91.19 84 TRP A CA 1
ATOM 650 C C . TRP A 1 84 ? 7.017 -2.478 -6.864 1.00 91.19 84 TRP A C 1
ATOM 652 O O . TRP A 1 84 ? 7.574 -2.171 -7.922 1.00 91.19 84 TRP A O 1
ATOM 662 N N . LEU A 1 85 ? 7.532 -3.396 -6.044 1.00 90.00 85 LEU A N 1
ATOM 663 C CA . LEU A 1 85 ? 8.762 -4.125 -6.340 1.00 90.00 85 LEU A CA 1
ATOM 664 C C . LEU A 1 85 ? 8.639 -4.941 -7.637 1.00 90.00 85 LEU A C 1
ATOM 666 O O . LEU A 1 85 ? 9.564 -4.906 -8.452 1.00 90.00 85 LEU A O 1
ATOM 670 N N . LEU A 1 86 ? 7.507 -5.615 -7.864 1.00 90.00 86 LEU A N 1
ATOM 671 C CA . LEU A 1 86 ? 7.243 -6.351 -9.106 1.00 90.00 86 LEU A CA 1
ATOM 672 C C . LEU A 1 86 ? 7.202 -5.414 -10.322 1.00 90.00 86 LEU A C 1
ATOM 674 O O . LEU A 1 86 ? 7.848 -5.692 -11.333 1.00 90.00 86 LEU A O 1
ATOM 678 N N . LEU A 1 87 ? 6.536 -4.261 -10.213 1.00 89.38 87 LEU A N 1
ATOM 679 C CA . LEU A 1 87 ? 6.515 -3.246 -11.273 1.00 89.38 87 LEU A CA 1
ATOM 680 C C . LEU A 1 87 ? 7.924 -2.732 -11.594 1.00 89.38 87 LEU A C 1
ATOM 682 O O . LEU A 1 87 ? 8.308 -2.645 -12.763 1.00 89.38 87 LEU A O 1
ATOM 686 N N . LEU A 1 88 ? 8.737 -2.453 -10.571 1.00 89.19 88 LEU A N 1
ATOM 687 C CA . LEU A 1 88 ? 10.132 -2.055 -10.762 1.00 89.19 88 LEU A CA 1
ATOM 688 C C . LEU A 1 88 ? 10.948 -3.143 -11.469 1.00 89.19 88 LEU A C 1
ATOM 690 O O . LEU A 1 88 ? 11.794 -2.818 -12.307 1.00 89.19 88 LEU A O 1
ATOM 694 N N . GLN A 1 89 ? 10.728 -4.419 -11.144 1.00 87.50 89 GLN A N 1
ATOM 695 C CA . GLN A 1 89 ? 11.396 -5.533 -11.819 1.00 87.50 89 GLN A CA 1
ATOM 696 C C . GLN A 1 89 ? 10.993 -5.625 -13.294 1.00 87.50 89 GLN A C 1
ATOM 698 O O . GLN A 1 89 ? 11.880 -5.746 -14.141 1.00 87.50 89 GLN A O 1
ATOM 703 N N . ILE A 1 90 ? 9.704 -5.476 -13.613 1.00 89.56 90 ILE A N 1
ATOM 704 C CA . ILE A 1 90 ? 9.199 -5.471 -14.995 1.00 89.56 90 ILE A CA 1
ATOM 705 C C . ILE A 1 90 ? 9.824 -4.322 -15.789 1.00 89.56 90 ILE A C 1
ATOM 707 O O . ILE A 1 90 ? 10.404 -4.550 -16.849 1.00 89.56 90 ILE A O 1
ATOM 711 N N . VAL A 1 91 ? 9.799 -3.096 -15.258 1.00 88.25 91 VAL A N 1
ATOM 712 C CA . VAL A 1 91 ? 10.389 -1.924 -15.928 1.00 88.25 91 VAL A CA 1
ATOM 713 C C . VAL A 1 91 ? 11.890 -2.113 -16.156 1.00 88.25 91 VAL A C 1
ATOM 715 O O . VAL A 1 91 ? 12.407 -1.783 -17.225 1.00 88.25 91 VAL A O 1
ATOM 718 N N . ARG A 1 92 ? 12.612 -2.667 -15.175 1.00 86.88 92 ARG A N 1
ATOM 719 C CA . ARG A 1 92 ? 14.040 -2.986 -15.327 1.00 86.88 92 ARG A CA 1
ATOM 720 C C . ARG A 1 92 ? 14.269 -4.059 -16.392 1.00 86.88 92 ARG A C 1
ATOM 722 O O . ARG A 1 92 ? 15.220 -3.928 -17.158 1.00 86.88 92 ARG A O 1
ATOM 729 N N . GLY A 1 93 ? 13.417 -5.080 -16.453 1.00 87.81 93 GLY A N 1
ATOM 730 C CA . GLY A 1 93 ? 13.453 -6.120 -17.481 1.00 87.81 93 GLY A CA 1
ATOM 731 C C . GLY A 1 93 ? 13.228 -5.555 -18.883 1.00 87.81 93 GLY A C 1
ATOM 732 O O . GLY A 1 93 ? 14.053 -5.769 -19.766 1.00 87.81 93 GLY A O 1
ATOM 733 N N . LEU A 1 94 ? 12.183 -4.744 -19.063 1.00 89.00 94 LEU A N 1
ATOM 734 C CA . LEU A 1 94 ? 11.853 -4.103 -20.340 1.00 89.00 94 LEU A CA 1
ATOM 735 C C . LEU A 1 94 ? 12.969 -3.177 -20.830 1.00 89.00 94 LEU A C 1
ATOM 737 O O . LEU A 1 94 ? 13.363 -3.248 -21.990 1.00 89.00 94 LEU A O 1
ATOM 741 N N . ARG A 1 95 ? 13.550 -2.360 -19.942 1.00 87.12 95 ARG A N 1
ATOM 742 C CA . ARG A 1 95 ? 14.690 -1.498 -20.301 1.00 87.12 95 ARG A CA 1
ATOM 743 C C . ARG A 1 95 ? 15.898 -2.303 -20.776 1.00 87.12 95 ARG A C 1
ATOM 745 O O . ARG A 1 95 ? 16.571 -1.879 -21.709 1.00 87.12 95 ARG A O 1
ATOM 752 N N . ARG A 1 96 ? 16.176 -3.452 -20.148 1.00 85.38 96 ARG A N 1
ATOM 753 C CA . ARG A 1 96 ? 17.263 -4.351 -20.569 1.00 85.38 96 ARG A CA 1
ATOM 754 C C . ARG A 1 96 ? 16.980 -4.969 -21.936 1.00 85.38 96 ARG A C 1
ATOM 756 O O . ARG A 1 96 ? 17.885 -5.005 -22.758 1.00 85.38 96 ARG A O 1
ATOM 763 N N . LEU A 1 97 ? 15.743 -5.399 -22.186 1.00 85.62 97 LEU A N 1
ATOM 764 C CA . LEU A 1 97 ? 15.329 -5.944 -23.482 1.00 85.62 97 LEU A CA 1
ATOM 765 C C . LEU A 1 97 ? 15.464 -4.901 -24.599 1.00 85.62 97 LEU A C 1
ATOM 767 O O . LEU A 1 97 ? 16.145 -5.163 -25.582 1.00 85.62 97 LEU A O 1
ATOM 771 N N . CYS A 1 98 ? 14.933 -3.687 -24.414 1.00 81.94 98 CYS A N 1
ATOM 772 C CA . CYS A 1 98 ? 15.075 -2.611 -25.403 1.00 81.94 98 CYS A CA 1
ATOM 773 C C . CYS A 1 98 ? 16.542 -2.238 -25.676 1.00 81.94 98 CYS A C 1
ATOM 775 O O . CYS A 1 98 ? 16.894 -1.933 -26.811 1.00 81.94 98 CYS A O 1
ATOM 777 N N . ALA A 1 99 ? 17.407 -2.272 -24.656 1.00 79.31 99 ALA A N 1
ATOM 778 C CA . ALA A 1 99 ? 18.834 -2.000 -24.828 1.00 79.31 99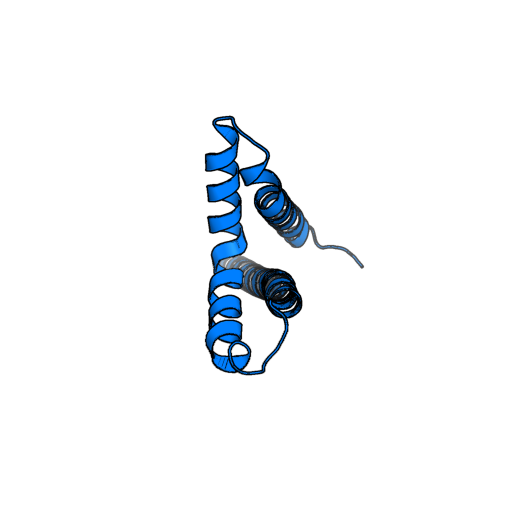 ALA A CA 1
ATOM 779 C C . ALA A 1 99 ? 19.571 -3.097 -25.618 1.00 79.31 99 ALA A C 1
ATOM 781 O O . ALA A 1 99 ? 20.569 -2.799 -26.267 1.00 79.31 99 ALA A O 1
ATOM 782 N N . LEU A 1 100 ? 19.094 -4.345 -25.565 1.00 77.69 100 LEU A N 1
ATOM 783 C CA . LEU A 1 100 ? 19.636 -5.460 -26.347 1.00 77.69 100 LEU A CA 1
ATOM 784 C C . LEU A 1 100 ? 19.136 -5.446 -27.796 1.00 77.69 100 LEU A C 1
ATOM 786 O O . LEU A 1 100 ? 19.895 -5.802 -28.682 1.00 77.69 100 LEU A O 1
ATOM 790 N N . THR A 1 101 ? 17.893 -5.018 -28.042 1.00 75.88 101 THR A N 1
ATOM 791 C CA . THR A 1 101 ? 17.318 -4.916 -29.398 1.00 75.88 101 THR A CA 1
ATOM 792 C C . THR A 1 101 ? 17.872 -3.735 -30.207 1.00 75.88 101 THR A C 1
ATOM 794 O O . THR A 1 101 ? 17.867 -3.787 -31.429 1.00 75.88 101 THR A O 1
ATOM 797 N N . ASN A 1 102 ? 18.355 -2.674 -29.549 1.00 64.12 102 ASN A N 1
ATOM 798 C CA . ASN A 1 102 ? 18.965 -1.502 -30.201 1.00 64.12 102 ASN A CA 1
ATOM 799 C C . ASN A 1 102 ? 20.481 -1.643 -30.469 1.00 64.12 102 ASN A C 1
ATOM 801 O O . ASN A 1 102 ? 21.130 -0.650 -30.803 1.00 64.12 102 ASN A O 1
ATOM 805 N N . ARG A 1 103 ? 21.055 -2.835 -30.275 1.00 53.47 103 ARG A N 1
ATOM 806 C CA . ARG A 1 103 ? 22.450 -3.170 -30.598 1.00 53.47 103 ARG A CA 1
ATOM 807 C C . ARG A 1 103 ? 22.500 -4.081 -31.812 1.00 53.47 103 ARG A C 1
ATOM 809 O O . ARG A 1 103 ? 23.452 -3.902 -32.597 1.00 53.47 103 ARG A O 1
#

pLDDT: mean 83.57, std 9.32, range [39.5, 91.62]

Radius of gyration: 17.47 Å; Cα contacts (8 Å, |Δi|>4): 66; chains: 1; bounding box: 38×37×49 Å